Protein AF-A0A955WNY0-F1 (afdb_monomer_lite)

Radius of gyration: 11.62 Å; chains: 1; bounding box: 22×32×24 Å

Foldseek 3Di:
DALVVLQVVLVVDPDLVSSLVSLVVSCVRPVLPLVSLQSNLVSCVVVVNLVSNLVSLVSSVVSPDPDPVSVVSVVVVD

Secondary structure (DSSP, 8-state):
--HHHHHHHHHH-SSHHHHHHHHHHHHHH-TT-HHHHHHHHHHHHHTT-HHHHHHHHHHHHHTT---HHHHHHHHHH-

pLDDT: mean 94.08, std 6.43, range [59.78, 98.38]

Sequence (78 aa):
MSGAAYLERARQASDPADADRLAALAIVVEPDLTDAYALRARLAALRGDAVVAAHYFRAAYARGDRSPPTRACLAICL

Structure (mmCIF, N/CA/C/O backbone):
data_AF-A0A955WNY0-F1
#
_entry.id   AF-A0A955WNY0-F1
#
loop_
_atom_site.group_PDB
_atom_site.id
_atom_site.type_symbol
_atom_site.label_atom_id
_atom_site.label_alt_id
_atom_site.label_comp_id
_atom_site.label_asym_id
_atom_site.label_entity_id
_atom_site.label_seq_id
_atom_site.pdbx_PDB_ins_code
_atom_site.Cartn_x
_atom_site.Cartn_y
_atom_site.Cartn_z
_atom_site.occupancy
_atom_site.B_iso_or_equiv
_atom_site.auth_seq_i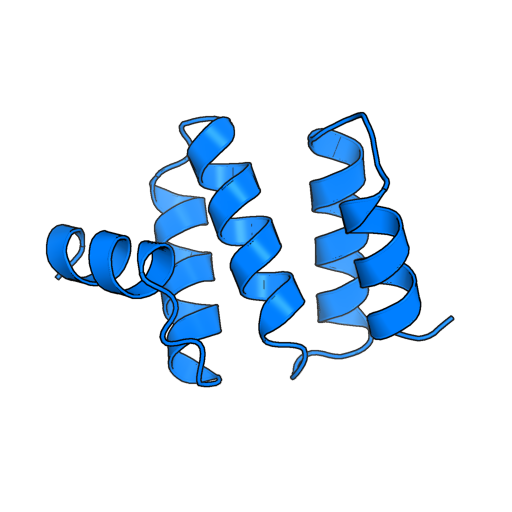d
_atom_site.auth_comp_id
_atom_site.auth_asym_id
_atom_site.auth_atom_id
_atom_site.pdbx_PDB_model_num
ATOM 1 N N . MET A 1 1 ? 10.415 11.360 -13.753 1.00 78.94 1 MET A N 1
ATOM 2 C CA . MET A 1 1 ? 10.410 11.264 -12.274 1.00 78.94 1 MET A CA 1
ATOM 3 C C . MET A 1 1 ? 10.309 9.783 -11.937 1.00 78.94 1 MET A C 1
ATOM 5 O O . MET A 1 1 ? 9.497 9.130 -12.579 1.00 78.94 1 MET A O 1
ATOM 9 N N . SER A 1 2 ? 11.172 9.237 -11.073 1.00 96.31 2 SER A N 1
ATOM 10 C CA . SER A 1 2 ? 11.199 7.792 -10.762 1.00 96.31 2 SER A CA 1
ATOM 11 C C . SER A 1 2 ? 10.091 7.390 -9.786 1.00 96.31 2 SER A C 1
ATOM 13 O O . SER A 1 2 ? 9.538 8.254 -9.097 1.00 96.31 2 SER A O 1
ATOM 15 N N . GLY A 1 3 ? 9.790 6.090 -9.687 1.00 96.75 3 GLY A N 1
ATOM 16 C CA . GLY A 1 3 ? 8.843 5.581 -8.696 1.00 96.75 3 GLY A CA 1
ATOM 17 C C . GLY A 1 3 ? 9.304 5.904 -7.274 1.00 96.75 3 GLY A C 1
ATOM 18 O O . GLY A 1 3 ? 8.526 6.419 -6.471 1.00 96.75 3 GLY A O 1
ATOM 19 N N . ALA A 1 4 ? 10.602 5.742 -6.999 1.00 97.25 4 ALA A N 1
ATOM 20 C CA . ALA A 1 4 ? 11.205 6.109 -5.717 1.00 97.25 4 ALA A CA 1
ATOM 21 C C . ALA A 1 4 ? 11.022 7.600 -5.367 1.00 97.25 4 ALA A C 1
ATOM 23 O O . ALA A 1 4 ? 10.748 7.936 -4.217 1.00 97.25 4 ALA A O 1
ATOM 24 N N . ALA A 1 5 ? 11.104 8.504 -6.352 1.00 97.94 5 ALA A N 1
ATOM 25 C CA . ALA A 1 5 ? 10.867 9.930 -6.126 1.00 97.94 5 ALA A CA 1
ATOM 26 C C . ALA A 1 5 ? 9.397 10.231 -5.779 1.00 97.94 5 ALA A C 1
ATOM 28 O O . ALA A 1 5 ? 9.127 11.068 -4.916 1.00 97.94 5 ALA A O 1
ATOM 29 N N . TYR A 1 6 ? 8.438 9.546 -6.411 1.00 98.25 6 TYR A N 1
ATOM 30 C CA . TYR A 1 6 ? 7.026 9.649 -6.027 1.00 98.25 6 TYR A CA 1
ATOM 31 C C . TYR A 1 6 ? 6.773 9.098 -4.624 1.00 98.25 6 TYR A C 1
ATOM 33 O O . TYR A 1 6 ? 6.047 9.721 -3.853 1.00 98.25 6 TYR A O 1
ATOM 41 N N . LEU A 1 7 ? 7.398 7.971 -4.278 1.00 97.81 7 LEU A N 1
ATOM 42 C CA . LEU A 1 7 ? 7.296 7.367 -2.953 1.00 97.81 7 LEU A CA 1
ATOM 43 C C . LEU A 1 7 ? 7.843 8.291 -1.859 1.00 97.81 7 LEU A C 1
ATOM 45 O O . LEU A 1 7 ? 7.214 8.437 -0.814 1.00 97.81 7 LEU A O 1
ATOM 49 N N . GLU A 1 8 ? 8.973 8.950 -2.101 1.00 98.06 8 GLU A N 1
ATOM 50 C CA . GLU A 1 8 ? 9.536 9.898 -1.139 1.00 98.06 8 GLU A CA 1
ATOM 51 C C . GLU A 1 8 ? 8.600 11.091 -0.916 1.00 98.06 8 GLU A C 1
ATOM 53 O O . GLU A 1 8 ? 8.302 11.451 0.222 1.00 98.06 8 GLU A O 1
ATOM 58 N N . ARG A 1 9 ? 8.016 11.635 -1.990 1.00 98.00 9 ARG A N 1
ATOM 59 C CA . ARG A 1 9 ? 6.981 12.673 -1.868 1.00 98.00 9 AR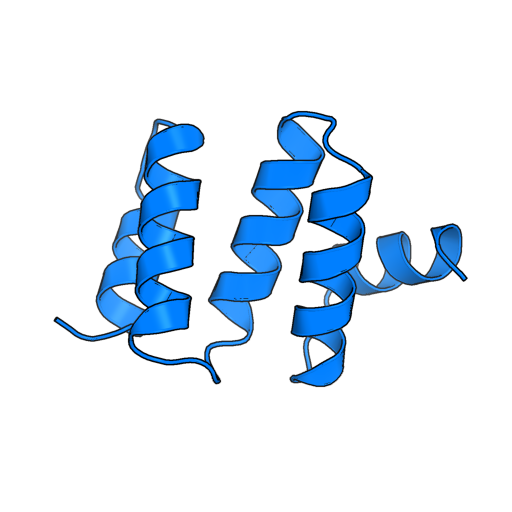G A CA 1
ATOM 60 C C . ARG A 1 9 ? 5.741 12.176 -1.127 1.00 98.00 9 ARG A C 1
ATOM 62 O O . ARG A 1 9 ? 5.178 12.930 -0.345 1.00 98.00 9 ARG A O 1
ATOM 69 N N . ALA A 1 10 ? 5.328 10.926 -1.344 1.00 97.25 10 ALA A N 1
ATOM 70 C CA . ALA A 1 10 ? 4.187 10.334 -0.647 1.00 97.25 10 ALA A CA 1
ATOM 71 C C . ALA A 1 10 ? 4.410 10.272 0.87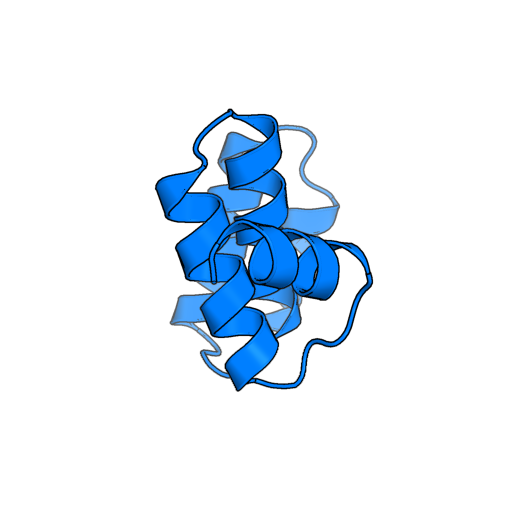2 1.00 97.25 10 ALA A C 1
ATOM 73 O O . ALA A 1 10 ? 3.484 10.517 1.635 1.00 97.25 10 ALA A O 1
ATOM 74 N N . ARG A 1 11 ? 5.640 9.982 1.317 1.00 96.88 11 ARG A N 1
ATOM 75 C CA . ARG A 1 11 ? 6.012 9.950 2.745 1.00 96.88 11 ARG A CA 1
ATOM 76 C C . ARG A 1 11 ? 6.013 11.333 3.393 1.00 96.88 11 ARG A C 1
ATOM 78 O O . ARG A 1 11 ? 5.789 11.437 4.593 1.00 96.88 11 ARG A O 1
ATOM 85 N N . GLN A 1 12 ? 6.277 12.370 2.605 1.00 97.69 12 GLN A N 1
ATOM 86 C CA . GLN A 1 12 ? 6.321 13.763 3.053 1.00 97.69 12 GLN A CA 1
ATOM 87 C C . GLN A 1 12 ? 4.961 14.471 2.950 1.00 97.69 12 GLN A C 1
ATOM 89 O O . GLN A 1 12 ? 4.816 15.590 3.438 1.00 97.69 12 GLN A O 1
ATOM 94 N N . ALA A 1 13 ? 3.971 13.852 2.303 1.00 96.94 13 ALA A N 1
ATOM 95 C CA . ALA A 1 13 ? 2.651 14.438 2.136 1.00 96.94 13 ALA A CA 1
ATOM 96 C C . ALA A 1 13 ? 1.901 14.495 3.476 1.00 96.94 13 ALA A C 1
ATOM 98 O O . ALA A 1 13 ? 1.703 13.479 4.139 1.00 96.94 13 ALA A O 1
ATOM 99 N N . SER A 1 14 ? 1.442 15.693 3.850 1.00 94.38 14 SER A N 1
ATOM 100 C CA . SER A 1 14 ? 0.629 15.899 5.057 1.00 94.38 14 SER A CA 1
ATOM 101 C C . SER A 1 14 ? -0.814 15.411 4.897 1.00 94.38 14 SER A C 1
ATOM 103 O O . SER A 1 14 ? -1.469 15.111 5.891 1.00 94.38 14 SER A O 1
ATOM 105 N N . ASP A 1 15 ? -1.318 15.354 3.659 1.00 95.38 15 ASP A N 1
ATOM 106 C CA . ASP A 1 15 ? -2.655 14.853 3.338 1.00 95.38 15 ASP A CA 1
ATOM 107 C C . ASP A 1 15 ? -2.591 13.357 2.966 1.00 95.38 15 ASP A C 1
ATOM 109 O O . ASP A 1 15 ? -1.949 13.004 1.969 1.00 95.38 15 ASP A O 1
ATOM 113 N N . PRO A 1 16 ? -3.281 12.467 3.707 1.00 92.94 16 PRO A N 1
ATOM 114 C CA . PRO A 1 16 ? -3.368 11.046 3.380 1.00 92.94 16 PRO A CA 1
ATOM 115 C C . PRO A 1 16 ? -3.903 10.749 1.972 1.00 92.94 16 PRO A C 1
ATOM 117 O O . PRO A 1 16 ? -3.530 9.731 1.383 1.00 92.94 16 PRO A O 1
ATOM 120 N N . ALA A 1 17 ? -4.778 11.595 1.418 1.00 93.69 17 ALA A N 1
ATOM 121 C CA . ALA A 1 17 ? -5.294 11.416 0.062 1.00 93.69 17 ALA A CA 1
ATOM 122 C C . ALA A 1 17 ? -4.209 11.684 -0.992 1.00 93.69 17 ALA A C 1
ATOM 124 O O . ALA A 1 17 ? -4.066 10.908 -1.942 1.00 93.69 17 ALA A O 1
ATOM 125 N N . ASP A 1 18 ? -3.402 12.732 -0.802 1.00 97.12 18 ASP A N 1
ATOM 126 C CA . ASP A 1 18 ? -2.271 13.016 -1.688 1.00 97.12 18 ASP A CA 1
ATOM 127 C C . ASP A 1 18 ? -1.165 11.962 -1.541 1.00 97.12 18 ASP A C 1
ATOM 129 O O . ASP A 1 18 ? -0.629 11.490 -2.546 1.00 97.12 18 ASP A O 1
ATOM 133 N N . ALA A 1 19 ? -0.896 11.502 -0.315 1.00 97.69 19 ALA A N 1
ATOM 134 C CA . ALA A 1 19 ? 0.019 10.392 -0.061 1.00 97.69 19 ALA A CA 1
ATOM 135 C C . ALA A 1 19 ? -0.397 9.121 -0.827 1.00 97.69 19 ALA A C 1
ATOM 137 O O . ALA A 1 19 ? 0.439 8.481 -1.468 1.00 97.69 19 ALA A O 1
ATOM 138 N N . ASP A 1 20 ? -1.689 8.771 -0.824 1.00 97.12 20 ASP A N 1
ATOM 139 C CA . ASP A 1 20 ? -2.201 7.583 -1.523 1.00 97.12 20 ASP A CA 1
ATOM 140 C C . ASP A 1 20 ? -2.083 7.733 -3.043 1.00 97.12 20 ASP A C 1
ATOM 142 O O . ASP A 1 20 ? -1.653 6.806 -3.734 1.00 97.12 20 ASP A O 1
ATOM 146 N N . ARG A 1 21 ? -2.386 8.925 -3.570 1.00 97.69 21 ARG A N 1
ATOM 147 C CA . ARG A 1 21 ? -2.228 9.245 -4.994 1.00 97.69 21 ARG A CA 1
ATOM 148 C C . ARG A 1 21 ? -0.767 9.144 -5.437 1.00 97.69 21 ARG A C 1
ATOM 150 O O . ARG A 1 21 ? -0.483 8.559 -6.481 1.00 97.69 21 ARG A O 1
ATOM 157 N N . LEU A 1 22 ? 0.165 9.688 -4.658 1.00 98.38 22 LEU A N 1
ATOM 158 C CA . LEU A 1 22 ? 1.600 9.635 -4.950 1.00 98.38 22 LEU A CA 1
ATOM 159 C C . LEU A 1 22 ? 2.147 8.206 -4.849 1.00 98.38 22 LEU A C 1
ATOM 161 O O . LEU A 1 22 ? 2.902 7.781 -5.722 1.00 98.38 22 LEU A O 1
ATOM 165 N N . ALA A 1 23 ? 1.716 7.430 -3.854 1.00 98.00 23 ALA A N 1
ATOM 166 C CA . ALA A 1 23 ? 2.072 6.018 -3.740 1.00 98.00 23 ALA A CA 1
ATOM 167 C C . ALA A 1 23 ? 1.512 5.186 -4.911 1.00 98.00 23 ALA A C 1
ATOM 169 O O . ALA A 1 23 ? 2.188 4.288 -5.412 1.00 98.00 23 ALA A O 1
ATOM 170 N N . ALA A 1 24 ? 0.311 5.506 -5.405 1.00 97.75 24 ALA A N 1
ATOM 171 C CA . ALA A 1 24 ? -0.239 4.888 -6.609 1.00 97.75 24 ALA A CA 1
ATOM 172 C C . ALA A 1 24 ? 0.598 5.210 -7.858 1.00 97.75 24 ALA A C 1
ATOM 174 O O . ALA A 1 24 ? 0.881 4.312 -8.648 1.00 97.75 24 ALA A O 1
ATOM 175 N N . LEU A 1 25 ? 1.048 6.460 -8.015 1.00 98.38 25 LEU A N 1
ATOM 176 C CA . LEU A 1 25 ? 1.955 6.843 -9.102 1.00 98.38 25 LEU A CA 1
ATOM 177 C C . LEU A 1 25 ? 3.304 6.122 -9.005 1.00 98.38 25 LEU A C 1
ATOM 179 O O . LEU A 1 25 ? 3.812 5.671 -10.028 1.00 98.38 25 LEU A O 1
ATOM 183 N N . ALA A 1 26 ? 3.852 5.954 -7.796 1.00 98.25 26 ALA A N 1
ATOM 184 C CA . ALA A 1 26 ? 5.078 5.185 -7.588 1.00 98.25 26 ALA A CA 1
ATOM 185 C C . ALA A 1 26 ? 4.939 3.743 -8.104 1.00 98.25 26 ALA A C 1
ATOM 187 O O . ALA A 1 26 ? 5.812 3.277 -8.826 1.00 98.25 26 ALA A O 1
ATOM 188 N N . ILE A 1 27 ? 3.810 3.085 -7.814 1.00 97.94 27 ILE A N 1
ATOM 189 C CA . ILE A 1 27 ? 3.499 1.727 -8.294 1.00 97.94 27 ILE A CA 1
ATOM 190 C C . ILE A 1 27 ? 3.358 1.675 -9.820 1.00 97.94 27 ILE A C 1
ATOM 192 O O . ILE A 1 27 ? 3.826 0.730 -10.444 1.00 97.94 27 ILE A O 1
ATOM 196 N N . VAL A 1 28 ? 2.690 2.659 -10.428 1.00 97.94 28 VAL A N 1
ATOM 197 C CA . VAL A 1 28 ? 2.495 2.695 -11.889 1.00 97.94 28 VAL A CA 1
ATOM 198 C C . VAL A 1 28 ? 3.826 2.863 -12.617 1.00 97.94 28 VAL A C 1
ATOM 200 O O . VAL A 1 28 ? 4.041 2.237 -13.651 1.00 97.94 28 VAL A O 1
ATOM 203 N N . VAL A 1 29 ? 4.710 3.709 -12.087 1.00 97.75 29 VAL A N 1
ATOM 204 C CA . VAL A 1 29 ? 6.024 3.975 -12.684 1.00 97.75 29 VAL A CA 1
ATOM 205 C C . VAL A 1 29 ? 6.994 2.818 -12.444 1.00 97.75 29 VAL A C 1
ATOM 207 O O . VAL A 1 29 ? 7.787 2.506 -13.327 1.00 97.75 29 VAL A O 1
ATOM 210 N N . GLU A 1 30 ? 6.937 2.188 -11.271 1.00 97.31 30 GLU A N 1
ATOM 211 C CA . GLU A 1 30 ? 7.894 1.167 -10.836 1.00 97.31 30 GLU A CA 1
ATOM 212 C C . GLU A 1 30 ? 7.158 0.076 -10.021 1.00 97.31 30 GLU A C 1
ATOM 214 O O . GLU A 1 30 ? 7.032 0.159 -8.793 1.00 97.31 30 GLU A O 1
ATOM 219 N N . PRO A 1 31 ? 6.581 -0.936 -10.704 1.00 96.25 31 PRO A N 1
ATOM 220 C CA . PRO A 1 31 ? 5.656 -1.902 -10.094 1.00 96.25 31 PRO A CA 1
ATOM 221 C C . PRO A 1 31 ? 6.274 -2.873 -9.082 1.00 96.25 31 PRO A C 1
ATOM 223 O O . PRO A 1 31 ? 5.539 -3.603 -8.402 1.00 96.25 31 PRO A O 1
ATOM 226 N N . ASP A 1 32 ? 7.596 -2.921 -9.002 1.00 95.12 32 ASP A N 1
ATOM 227 C CA . ASP A 1 32 ? 8.403 -3.718 -8.083 1.00 95.12 32 ASP A CA 1
ATOM 228 C C . ASP A 1 32 ? 8.767 -2.971 -6.790 1.00 95.12 32 ASP A C 1
ATOM 230 O O . ASP A 1 32 ? 9.273 -3.598 -5.860 1.00 95.12 32 ASP A O 1
ATOM 234 N N . LEU A 1 33 ? 8.416 -1.683 -6.653 1.00 96.38 33 LEU A N 1
ATOM 235 C CA . LEU A 1 33 ? 8.583 -0.929 -5.405 1.00 96.38 33 LEU A CA 1
ATOM 236 C C . LEU A 1 33 ? 7.654 -1.426 -4.293 1.00 96.38 33 LEU A C 1
ATOM 238 O O . LEU A 1 33 ? 6.592 -0.858 -4.028 1.00 96.38 33 LEU A O 1
ATOM 242 N N . THR A 1 34 ? 8.092 -2.460 -3.583 1.00 97.44 34 THR A N 1
ATOM 243 C CA . THR A 1 34 ? 7.392 -3.082 -2.452 1.00 97.44 34 THR A CA 1
ATOM 244 C C . THR A 1 34 ? 6.902 -2.071 -1.412 1.00 97.44 34 THR A C 1
ATOM 246 O O . THR A 1 34 ? 5.753 -2.145 -0.969 1.00 97.44 34 THR A O 1
ATOM 249 N N . ASP A 1 35 ? 7.731 -1.080 -1.080 1.00 97.12 35 ASP A N 1
ATOM 250 C CA . ASP A 1 35 ? 7.409 -0.037 -0.102 1.00 97.12 35 ASP A CA 1
ATOM 251 C C . ASP A 1 35 ? 6.176 0.792 -0.483 1.00 97.12 35 ASP A C 1
ATOM 253 O O . ASP A 1 35 ? 5.428 1.226 0.396 1.00 97.12 35 ASP A O 1
ATOM 257 N N . ALA A 1 36 ? 5.931 1.002 -1.779 1.00 97.88 36 ALA A N 1
ATOM 258 C CA . ALA A 1 36 ? 4.776 1.760 -2.242 1.00 97.88 36 ALA A CA 1
ATOM 259 C C . ALA A 1 36 ? 3.466 0.997 -1.985 1.00 97.88 36 ALA A C 1
ATOM 261 O O . ALA A 1 36 ? 2.480 1.592 -1.548 1.00 97.88 36 ALA A O 1
ATOM 262 N N . TYR A 1 37 ? 3.467 -0.331 -2.152 1.00 98.31 37 TYR A N 1
ATOM 263 C CA . TYR A 1 37 ? 2.322 -1.180 -1.799 1.00 98.31 37 TYR A 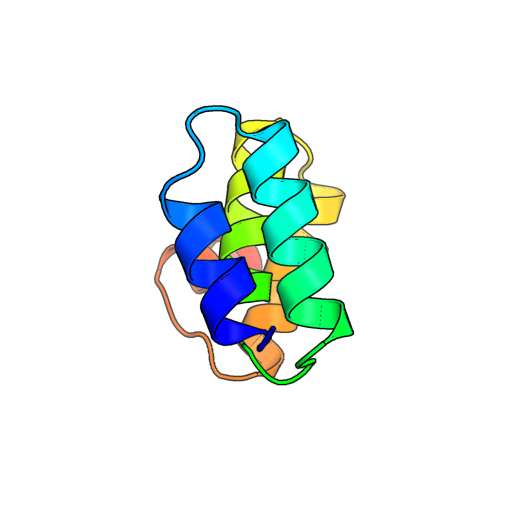CA 1
ATOM 264 C C . TYR A 1 37 ? 2.079 -1.181 -0.288 1.00 98.31 37 TYR A C 1
ATOM 266 O O . TYR A 1 37 ? 0.942 -1.006 0.150 1.00 98.31 37 TYR A O 1
ATOM 274 N N . ALA A 1 38 ? 3.138 -1.316 0.518 1.00 97.25 38 ALA A N 1
ATOM 275 C CA . ALA A 1 38 ? 3.023 -1.277 1.974 1.00 97.25 38 ALA A CA 1
ATOM 276 C C . ALA A 1 38 ? 2.480 0.076 2.472 1.00 97.25 38 ALA A C 1
ATOM 278 O O . ALA A 1 38 ? 1.649 0.112 3.382 1.00 97.25 38 ALA A O 1
ATOM 279 N N . LEU A 1 39 ? 2.899 1.189 1.859 1.00 97.38 39 LEU A N 1
ATOM 280 C CA . LEU A 1 39 ? 2.383 2.520 2.177 1.00 97.38 39 LEU A CA 1
ATOM 281 C C . LEU A 1 39 ? 0.892 2.649 1.837 1.00 97.38 39 LEU A C 1
ATOM 283 O O . LEU A 1 39 ? 0.115 3.059 2.700 1.00 97.38 39 LEU A O 1
ATOM 287 N N . ARG A 1 40 ? 0.466 2.237 0.634 1.00 97.62 40 ARG A N 1
ATOM 288 C CA . ARG A 1 40 ? -0.961 2.246 0.257 1.00 97.62 40 ARG A CA 1
ATOM 289 C C . ARG A 1 40 ? -1.814 1.391 1.186 1.00 97.62 40 ARG A C 1
ATOM 291 O O . ARG A 1 40 ? -2.904 1.808 1.564 1.00 97.62 40 ARG A O 1
ATOM 298 N N . ALA A 1 41 ? -1.307 0.232 1.601 1.00 96.62 41 ALA A N 1
ATOM 299 C CA . ALA A 1 41 ? -2.001 -0.636 2.544 1.00 96.62 41 ALA A CA 1
ATOM 300 C C . ALA A 1 41 ? -2.255 0.063 3.889 1.00 96.62 41 ALA A C 1
ATOM 302 O O . ALA A 1 41 ? -3.368 0.026 4.413 1.00 96.62 41 ALA A O 1
ATOM 303 N N . ARG A 1 42 ? -1.243 0.762 4.422 1.00 95.56 42 ARG A N 1
ATOM 304 C CA . ARG A 1 42 ? -1.360 1.537 5.668 1.00 95.56 42 ARG A CA 1
ATOM 305 C C . ARG A 1 42 ? -2.328 2.709 5.523 1.00 95.56 42 ARG A C 1
ATOM 307 O O . ARG A 1 42 ? -3.144 2.921 6.411 1.00 95.56 42 ARG A O 1
ATOM 314 N N . LEU A 1 43 ? -2.277 3.436 4.407 1.00 96.19 43 LEU A N 1
ATOM 315 C CA . LEU A 1 43 ? -3.198 4.544 4.133 1.00 96.19 43 LEU A CA 1
ATOM 316 C C . LEU A 1 43 ? -4.649 4.061 4.012 1.00 96.19 43 LEU A C 1
ATOM 318 O O . LEU A 1 43 ? -5.552 4.683 4.562 1.00 96.19 43 LEU A O 1
ATOM 322 N N . ALA A 1 44 ? -4.880 2.923 3.357 1.00 95.12 44 ALA A N 1
ATOM 323 C CA . ALA A 1 44 ? -6.197 2.297 3.304 1.00 95.12 44 ALA A CA 1
ATOM 324 C C . ALA A 1 44 ? -6.688 1.874 4.699 1.00 95.12 44 ALA A C 1
ATOM 326 O O . ALA A 1 44 ? -7.822 2.182 5.062 1.00 95.12 44 ALA A O 1
ATOM 327 N N . ALA A 1 45 ? -5.817 1.270 5.514 1.00 93.50 45 ALA A N 1
ATOM 328 C CA . ALA A 1 45 ? -6.145 0.889 6.886 1.00 93.50 45 ALA A CA 1
ATOM 329 C C . ALA A 1 45 ? -6.506 2.103 7.762 1.00 93.50 45 ALA A C 1
ATOM 331 O O . ALA A 1 45 ? -7.479 2.042 8.509 1.00 93.50 45 ALA A O 1
ATOM 332 N N . LEU A 1 46 ? -5.787 3.225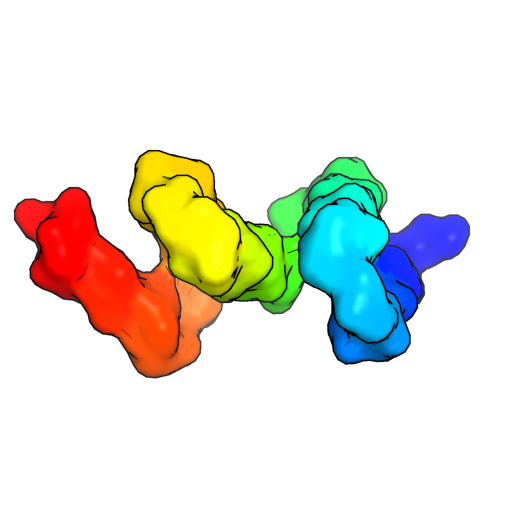 7.628 1.00 92.25 46 LEU A N 1
ATOM 333 C CA . LEU A 1 46 ? -6.095 4.478 8.335 1.00 92.25 46 LEU A CA 1
ATOM 334 C C . LEU A 1 46 ? -7.471 5.049 7.964 1.00 92.25 46 LEU A C 1
ATOM 336 O O . LEU A 1 46 ? -8.117 5.673 8.799 1.00 92.25 46 LEU A O 1
ATOM 340 N N . ARG A 1 47 ? -7.934 4.816 6.731 1.00 92.50 47 ARG A N 1
ATOM 341 C CA . ARG A 1 47 ? -9.275 5.210 6.265 1.00 92.50 47 ARG A CA 1
ATOM 342 C C . ARG A 1 47 ? -10.370 4.207 6.646 1.00 92.50 47 ARG A C 1
ATOM 344 O O . ARG A 1 47 ? -11.528 4.431 6.311 1.00 92.50 47 ARG A O 1
ATOM 351 N N . GLY A 1 48 ? -10.021 3.103 7.308 1.00 92.06 48 GLY A N 1
ATOM 352 C CA . GLY A 1 48 ? -10.953 2.016 7.619 1.00 92.06 48 GLY A CA 1
ATOM 353 C C . GLY A 1 48 ? -11.322 1.142 6.415 1.00 92.06 48 GLY A C 1
ATOM 354 O O . GLY A 1 48 ? -12.232 0.322 6.515 1.00 92.06 48 GLY A O 1
ATOM 355 N N . ASP A 1 49 ? -10.622 1.275 5.285 1.00 94.31 49 ASP A N 1
ATOM 356 C CA . ASP A 1 49 ? -10.859 0.460 4.092 1.00 94.31 49 ASP A CA 1
ATOM 357 C C . ASP A 1 49 ? -10.097 -0.867 4.195 1.00 94.31 49 ASP A C 1
ATOM 359 O O . ASP A 1 49 ? -8.979 -1.034 3.695 1.00 94.31 49 ASP A O 1
ATOM 363 N N . ALA A 1 50 ? -10.707 -1.817 4.904 1.00 91.44 50 ALA A N 1
ATOM 364 C CA . ALA A 1 50 ? -10.102 -3.111 5.195 1.00 91.44 50 ALA A CA 1
ATOM 365 C C . ALA A 1 50 ? -9.847 -3.955 3.934 1.00 91.44 50 ALA A C 1
ATOM 367 O O . ALA A 1 50 ? -8.859 -4.689 3.879 1.00 91.44 50 ALA A O 1
ATOM 368 N N . VAL A 1 51 ? -10.703 -3.843 2.911 1.00 93.56 51 VAL A N 1
ATOM 369 C CA . VAL A 1 51 ? -10.576 -4.618 1.667 1.00 93.56 51 VAL A CA 1
ATOM 370 C C . VAL A 1 51 ? -9.355 -4.149 0.886 1.00 93.56 51 VAL A C 1
ATOM 372 O O . VAL A 1 51 ? -8.510 -4.962 0.498 1.00 93.56 51 VAL A O 1
ATOM 375 N N . VAL A 1 52 ? -9.221 -2.835 0.698 1.00 94.00 52 VAL A N 1
ATOM 376 C CA . VAL A 1 52 ? -8.079 -2.255 -0.012 1.00 94.00 52 VAL A CA 1
ATOM 377 C C . VAL A 1 52 ? -6.790 -2.436 0.789 1.00 94.00 52 VAL A C 1
ATOM 379 O O . VAL A 1 52 ? -5.752 -2.768 0.210 1.00 94.00 52 VAL A O 1
ATOM 382 N N . ALA A 1 53 ? -6.844 -2.309 2.119 1.00 94.81 53 ALA A N 1
ATOM 383 C CA . ALA A 1 53 ? -5.698 -2.578 2.982 1.00 94.81 53 ALA A CA 1
ATOM 384 C C . ALA A 1 53 ? -5.198 -4.022 2.827 1.00 94.81 53 ALA A C 1
ATOM 386 O O . ALA A 1 53 ? -4.017 -4.236 2.550 1.00 94.81 53 ALA A O 1
ATOM 387 N N . ALA A 1 54 ? -6.090 -5.012 2.930 1.00 94.56 54 ALA A N 1
ATOM 388 C CA . ALA A 1 54 ? -5.737 -6.423 2.783 1.00 94.56 54 ALA A CA 1
ATOM 389 C C . ALA A 1 54 ? -5.180 -6.742 1.388 1.00 94.56 54 ALA A C 1
ATOM 391 O O . ALA A 1 54 ? -4.193 -7.473 1.268 1.00 94.56 54 ALA A O 1
ATOM 392 N N . HIS A 1 55 ? -5.768 -6.164 0.334 1.00 95.44 55 HIS A N 1
ATOM 393 C CA . HIS A 1 55 ? -5.266 -6.304 -1.032 1.00 95.44 55 HIS A CA 1
ATOM 394 C C . HIS A 1 55 ? -3.809 -5.833 -1.147 1.00 95.44 55 HIS A C 1
ATOM 396 O O . HIS A 1 55 ? -2.947 -6.580 -1.622 1.00 95.44 55 HIS A O 1
ATOM 402 N N . TYR A 1 56 ? -3.506 -4.625 -0.666 1.00 96.81 56 TYR A N 1
ATOM 403 C CA . TYR A 1 56 ? -2.162 -4.062 -0.780 1.00 96.81 56 TYR A CA 1
ATOM 404 C C . TYR A 1 56 ? -1.149 -4.699 0.178 1.00 96.81 56 TYR A C 1
ATOM 406 O O . TYR A 1 56 ? 0.004 -4.873 -0.215 1.00 96.81 56 TYR A O 1
ATOM 414 N N . PHE A 1 57 ? -1.550 -5.143 1.374 1.00 96.56 57 PHE A N 1
ATOM 415 C CA . PHE A 1 57 ? -0.668 -5.925 2.249 1.00 96.56 57 PHE A CA 1
ATOM 416 C C . PHE A 1 57 ? -0.300 -7.278 1.628 1.00 96.56 57 PHE A C 1
ATOM 418 O O . PHE A 1 57 ? 0.870 -7.661 1.648 1.00 96.56 57 PHE A O 1
ATOM 425 N N . ARG A 1 58 ? -1.251 -7.978 0.992 1.00 95.75 58 ARG A N 1
ATOM 426 C CA . ARG A 1 58 ? -0.956 -9.197 0.214 1.00 95.75 58 ARG A CA 1
ATOM 427 C C . ARG A 1 58 ? 0.014 -8.911 -0.931 1.00 95.75 58 ARG A C 1
ATOM 429 O O . ARG A 1 58 ? 0.973 -9.659 -1.119 1.00 95.75 58 ARG A O 1
ATOM 436 N N . ALA A 1 59 ? -0.195 -7.817 -1.664 1.00 96.19 59 ALA A N 1
ATOM 437 C CA . ALA A 1 59 ? 0.680 -7.419 -2.764 1.00 96.19 59 ALA A CA 1
ATOM 438 C 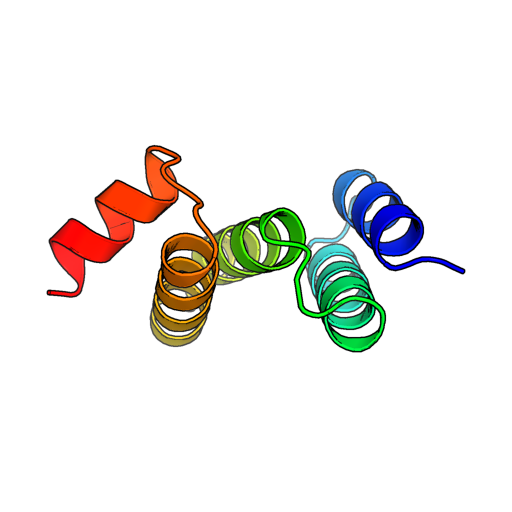C . ALA A 1 59 ? 2.105 -7.066 -2.297 1.00 96.19 59 ALA A C 1
ATOM 440 O O . ALA A 1 59 ? 3.069 -7.448 -2.964 1.00 96.19 59 ALA A O 1
ATOM 441 N N . ALA A 1 60 ? 2.245 -6.385 -1.155 1.00 96.62 60 ALA A N 1
ATOM 442 C CA . ALA A 1 60 ? 3.534 -6.075 -0.540 1.00 96.62 60 ALA A CA 1
ATOM 443 C C . ALA A 1 60 ? 4.249 -7.352 -0.070 1.00 96.62 60 ALA A C 1
ATOM 445 O O . ALA A 1 60 ? 5.430 -7.550 -0.352 1.00 96.62 60 ALA A O 1
ATOM 446 N N . TYR A 1 61 ? 3.522 -8.274 0.569 1.00 95.81 61 TYR A N 1
ATOM 447 C CA . TYR A 1 61 ? 4.073 -9.555 1.005 1.00 95.81 61 TYR A CA 1
ATOM 448 C C . TYR A 1 61 ? 4.565 -10.411 -0.165 1.00 95.81 61 TYR A C 1
ATOM 450 O O . TYR A 1 61 ? 5.666 -10.962 -0.109 1.00 95.81 61 TYR A O 1
ATOM 458 N N . ALA A 1 62 ? 3.801 -10.496 -1.255 1.00 95.19 62 ALA A N 1
ATOM 459 C CA . ALA A 1 62 ? 4.225 -11.220 -2.453 1.00 95.19 62 ALA A CA 1
ATOM 460 C C . ALA A 1 62 ? 5.549 -10.682 -3.034 1.00 95.19 62 ALA A C 1
ATOM 462 O O . ALA A 1 62 ? 6.297 -11.439 -3.644 1.00 95.19 62 ALA A O 1
ATOM 463 N N . ARG A 1 63 ? 5.869 -9.403 -2.786 1.00 94.62 63 ARG A N 1
ATOM 464 C CA . ARG A 1 63 ? 7.110 -8.732 -3.214 1.00 94.62 63 ARG A CA 1
ATOM 465 C C . ARG A 1 63 ? 8.196 -8.671 -2.133 1.00 94.62 63 ARG A C 1
ATOM 467 O O . ARG A 1 63 ? 9.174 -7.944 -2.268 1.00 94.62 63 ARG A O 1
ATOM 474 N N . GLY A 1 64 ? 8.035 -9.429 -1.051 1.00 95.06 64 GLY A N 1
ATOM 475 C CA . GLY A 1 64 ? 9.065 -9.579 -0.024 1.00 95.06 64 GLY A CA 1
ATOM 476 C C . GLY A 1 64 ? 8.892 -8.708 1.217 1.00 95.06 64 GLY A C 1
ATOM 477 O O . GLY A 1 64 ? 9.715 -8.828 2.120 1.00 95.06 64 GLY A O 1
ATOM 478 N N . ASP A 1 65 ? 7.824 -7.908 1.344 1.00 95.56 65 ASP A N 1
ATOM 479 C CA . ASP A 1 65 ? 7.584 -7.215 2.612 1.00 95.56 65 ASP A CA 1
ATOM 480 C C . ASP A 1 65 ? 7.257 -8.228 3.715 1.00 95.56 65 ASP A C 1
ATOM 482 O O . ASP A 1 65 ? 6.380 -9.089 3.587 1.00 95.56 65 ASP A O 1
ATOM 486 N N . ARG A 1 66 ? 7.988 -8.138 4.820 1.00 93.94 66 ARG A N 1
ATOM 487 C CA . ARG A 1 66 ? 7.802 -8.969 6.015 1.00 93.94 66 ARG A CA 1
ATOM 488 C C . ARG A 1 66 ? 7.584 -8.116 7.260 1.00 93.94 66 ARG A C 1
ATOM 490 O O . ARG A 1 66 ? 7.688 -8.637 8.371 1.00 93.94 66 ARG A O 1
ATOM 497 N N . SER A 1 67 ? 7.275 -6.830 7.083 1.00 93.00 67 SER A N 1
ATOM 498 C CA . SER A 1 67 ? 7.027 -5.906 8.183 1.00 93.00 67 SER A CA 1
ATOM 499 C C . SER A 1 67 ? 5.894 -6.402 9.103 1.00 93.00 67 SER A C 1
ATOM 501 O O . SER A 1 67 ? 4.965 -7.078 8.639 1.00 93.00 67 SER A O 1
ATOM 503 N N . PRO A 1 68 ? 5.938 -6.087 10.415 1.00 93.50 68 PRO A N 1
ATOM 504 C CA . PRO A 1 68 ? 4.906 -6.518 11.359 1.00 93.50 68 PRO A CA 1
ATOM 505 C C . PRO A 1 68 ? 3.467 -6.176 10.929 1.00 93.50 68 PRO A C 1
ATOM 507 O O . PRO A 1 68 ? 2.627 -7.067 11.029 1.00 93.50 68 PRO A O 1
ATOM 510 N N . PRO A 1 69 ? 3.162 -4.977 10.377 1.00 89.50 69 PRO A N 1
ATOM 511 C CA . PRO A 1 69 ? 1.815 -4.659 9.892 1.00 89.50 69 PRO A CA 1
ATOM 512 C C . PRO A 1 69 ? 1.330 -5.609 8.793 1.00 89.50 69 PRO A C 1
ATOM 514 O O . PRO A 1 69 ? 0.197 -6.083 8.834 1.00 89.50 69 PRO A O 1
ATOM 517 N N . THR A 1 70 ? 2.207 -5.940 7.844 1.00 91.62 70 THR A N 1
ATOM 518 C CA . THR A 1 70 ? 1.894 -6.846 6.735 1.00 91.62 70 THR A CA 1
ATOM 519 C C . THR A 1 70 ? 1.632 -8.259 7.236 1.00 91.62 70 THR A C 1
ATOM 521 O O . THR A 1 70 ? 0.643 -8.879 6.853 1.00 91.62 70 THR A O 1
ATOM 524 N N . ARG A 1 71 ? 2.464 -8.763 8.156 1.00 91.69 71 ARG A N 1
ATOM 525 C CA . ARG A 1 71 ? 2.250 -10.083 8.770 1.00 91.69 71 ARG A CA 1
ATOM 526 C C . ARG A 1 71 ? 0.977 -10.126 9.617 1.00 91.69 71 ARG A C 1
ATOM 528 O O . ARG A 1 71 ? 0.254 -11.113 9.546 1.00 91.69 71 ARG A O 1
ATOM 535 N N . ALA A 1 72 ? 0.695 -9.070 10.378 1.00 88.25 72 ALA A N 1
ATOM 536 C CA . ALA A 1 72 ? -0.500 -8.974 11.211 1.00 88.25 72 ALA A CA 1
ATOM 537 C C . ALA A 1 72 ? -1.782 -8.960 10.370 1.00 88.25 72 ALA A C 1
ATOM 539 O O . ALA A 1 72 ? -2.704 -9.715 10.660 1.00 88.25 72 ALA A O 1
ATOM 540 N N . CYS A 1 73 ? -1.827 -8.168 9.293 1.00 87.25 73 CYS A N 1
ATOM 541 C CA . CYS A 1 73 ? -2.978 -8.155 8.392 1.00 87.25 73 CYS A CA 1
ATOM 542 C C . CYS A 1 73 ? -3.214 -9.535 7.756 1.00 87.25 73 CYS A C 1
ATOM 544 O O . CYS A 1 73 ? -4.342 -10.021 7.738 1.00 87.25 73 CYS A O 1
ATOM 546 N N . LEU A 1 74 ? -2.154 -10.213 7.305 1.00 83.06 74 LEU A N 1
ATOM 547 C CA . LEU A 1 74 ? -2.279 -11.553 6.726 1.00 83.06 74 LEU A CA 1
ATOM 548 C C . LEU A 1 74 ? -2.752 -12.611 7.725 1.00 83.06 74 LEU A C 1
ATOM 550 O O . LEU A 1 74 ? -3.474 -13.509 7.318 1.00 83.06 74 LEU A O 1
ATOM 554 N N . ALA A 1 75 ? -2.382 -12.499 9.001 1.00 85.75 75 ALA A N 1
ATOM 555 C CA . ALA A 1 75 ? -2.841 -13.415 10.045 1.00 85.75 75 ALA A CA 1
ATOM 556 C C . ALA A 1 75 ? -4.337 -13.262 10.381 1.00 85.75 75 ALA A C 1
ATOM 558 O O . ALA A 1 75 ? -4.916 -14.163 10.972 1.00 85.75 75 ALA A O 1
ATOM 559 N N . ILE A 1 76 ? -4.946 -12.121 10.040 1.00 77.56 76 ILE A N 1
ATOM 560 C CA . ILE A 1 76 ? -6.377 -11.852 10.252 1.00 77.56 76 ILE A CA 1
ATOM 561 C C . ILE A 1 76 ? -7.194 -12.212 9.000 1.00 77.56 76 ILE A C 1
ATOM 563 O O . ILE A 1 76 ? -8.359 -12.586 9.101 1.00 77.56 76 ILE A O 1
ATOM 567 N N . CYS A 1 77 ? -6.608 -12.061 7.809 1.00 66.62 77 CYS A N 1
ATOM 568 C CA . CYS A 1 77 ? -7.298 -12.226 6.527 1.00 66.62 77 CYS A CA 1
ATOM 569 C C . CYS A 1 77 ? -7.150 -13.619 5.883 1.00 66.62 77 CYS A C 1
ATOM 571 O O . CYS A 1 77 ? -7.581 -13.785 4.736 1.00 66.62 77 CYS A O 1
ATOM 573 N N . LEU A 1 78 ? -6.485 -14.570 6.541 1.00 59.78 78 LEU A N 1
ATOM 574 C CA . LEU A 1 78 ? -6.308 -15.965 6.119 1.00 59.78 78 LEU A CA 1
ATOM 575 C C . LEU A 1 78 ? -6.832 -16.887 7.219 1.00 59.78 78 LEU A C 1
ATOM 577 O O . LEU A 1 78 ? -7.428 -17.918 6.847 1.00 59.78 78 LEU A O 1
#